Protein AF-A0A6I3T545-F1 (afdb_monomer_lite)

pLDDT: mean 94.73, std 4.82, range [70.31, 98.5]

Secondary structure (DSSP, 8-state):
-HHHHHHTTSS-HHHHHHHHHHHHHHHHTSPS-EEEEEEE--HHHHHHHHTTPPTT-EEEEEEETTEEEEEEEHHHHHHHHHHTTTTT-EEEE-S-SS-TTS--

Organism: NCBI:txid1949069

Structure (mmCIF, N/CA/C/O backbone):
data_AF-A0A6I3T545-F1
#
_entry.id   AF-A0A6I3T545-F1
#
loop_
_atom_site.group_PDB
_atom_site.id
_atom_site.type_symbol
_atom_site.label_atom_id
_atom_site.label_alt_id
_atom_site.label_comp_id
_atom_site.label_asym_id
_atom_site.label_entity_id
_atom_site.label_seq_id
_atom_site.pdbx_PDB_ins_code
_atom_site.Cartn_x
_atom_site.Cartn_y
_atom_site.Cartn_z
_atom_site.occupancy
_atom_site.B_iso_or_equiv
_atom_site.auth_seq_id
_atom_site.auth_comp_id
_atom_site.auth_asym_id
_atom_site.auth_atom_id
_atom_site.pdbx_PDB_model_num
ATOM 1 N N . GLU A 1 1 ? 8.906 3.330 -8.476 1.00 93.00 1 GLU A N 1
ATOM 2 C CA . GLU A 1 1 ? 10.312 2.895 -8.637 1.00 93.00 1 GLU A CA 1
ATOM 3 C C . GLU A 1 1 ? 10.712 2.695 -10.097 1.00 93.00 1 GLU A C 1
ATOM 5 O O . GLU A 1 1 ? 11.682 3.315 -10.503 1.00 93.00 1 GLU A O 1
ATOM 10 N N . TYR A 1 2 ? 9.955 1.950 -10.916 1.00 95.94 2 TYR A N 1
ATOM 11 C CA . TYR A 1 2 ? 10.311 1.706 -12.329 1.00 95.94 2 TYR A CA 1
ATOM 12 C C . TYR A 1 2 ? 10.629 2.961 -13.154 1.00 95.94 2 TYR A C 1
ATOM 14 O O . TYR A 1 2 ? 11.673 3.024 -13.792 1.00 95.94 2 TYR A O 1
ATOM 22 N N . VAL A 1 3 ? 9.771 3.987 -13.095 1.00 95.88 3 VAL A N 1
ATOM 23 C CA . VAL A 1 3 ? 10.006 5.265 -13.797 1.00 95.88 3 VAL A CA 1
ATOM 24 C C . VAL A 1 3 ? 11.303 5.928 -13.330 1.00 95.88 3 VAL A C 1
ATOM 26 O O . VAL A 1 3 ? 12.085 6.389 -14.152 1.00 95.88 3 VAL A O 1
ATOM 29 N N . ALA A 1 4 ? 11.556 5.946 -12.018 1.00 97.50 4 ALA A N 1
ATOM 30 C CA . ALA A 1 4 ? 12.765 6.547 -11.462 1.00 97.50 4 ALA A CA 1
ATOM 31 C C . ALA A 1 4 ? 14.026 5.795 -11.915 1.00 97.50 4 ALA A C 1
ATOM 33 O O . ALA A 1 4 ? 14.995 6.427 -12.317 1.00 97.50 4 ALA A O 1
ATOM 34 N N . ALA A 1 5 ? 13.993 4.460 -11.910 1.00 97.56 5 ALA A N 1
ATOM 35 C CA . ALA A 1 5 ? 15.101 3.632 -12.375 1.00 97.56 5 ALA A CA 1
ATOM 36 C C . ALA A 1 5 ? 15.369 3.805 -13.883 1.00 97.56 5 ALA A C 1
ATOM 38 O O . ALA A 1 5 ? 16.528 3.920 -14.280 1.00 97.56 5 ALA A O 1
ATOM 39 N N . HIS A 1 6 ? 14.321 3.916 -14.708 1.00 97.56 6 HIS A N 1
ATOM 40 C CA . HIS A 1 6 ? 14.469 4.246 -16.127 1.00 97.56 6 HIS A CA 1
ATOM 41 C C . HIS A 1 6 ? 15.124 5.619 -16.329 1.00 97.56 6 HIS A C 1
ATOM 43 O O . HIS A 1 6 ? 16.120 5.732 -17.038 1.00 97.56 6 HIS A O 1
ATOM 49 N N . VAL A 1 7 ? 14.606 6.660 -15.666 1.00 98.12 7 VAL A N 1
ATOM 50 C CA . VAL A 1 7 ? 15.145 8.030 -15.764 1.00 98.12 7 VAL A CA 1
ATOM 51 C C . VAL A 1 7 ? 16.591 8.107 -15.262 1.00 98.12 7 VAL A C 1
ATOM 53 O O . VAL A 1 7 ? 17.388 8.867 -15.804 1.00 98.12 7 VAL A O 1
ATOM 56 N N . ALA A 1 8 ? 16.955 7.293 -14.268 1.00 98.38 8 ALA A N 1
ATOM 57 C CA . ALA A 1 8 ? 18.323 7.169 -13.771 1.00 98.38 8 ALA A CA 1
ATOM 58 C C . ALA A 1 8 ? 19.255 6.352 -14.693 1.00 98.38 8 ALA A C 1
ATOM 60 O O . ALA A 1 8 ? 20.437 6.214 -14.386 1.00 98.38 8 ALA A O 1
ATOM 61 N N . GLY A 1 9 ? 18.749 5.804 -15.803 1.00 97.75 9 GLY A N 1
ATOM 62 C CA . GLY A 1 9 ? 19.533 5.036 -16.771 1.00 97.75 9 GLY A CA 1
ATOM 63 C C . GLY A 1 9 ? 19.863 3.606 -16.337 1.00 97.75 9 GLY A C 1
ATOM 64 O O . GLY A 1 9 ? 20.769 3.003 -16.904 1.00 97.75 9 GLY A O 1
ATOM 65 N N . VAL A 1 10 ? 19.155 3.050 -15.345 1.00 98.31 10 VAL A N 1
ATOM 66 C CA . VAL A 1 10 ? 19.375 1.667 -14.875 1.00 98.31 10 VAL A CA 1
ATOM 67 C C . VAL A 1 10 ? 18.974 0.650 -15.945 1.00 98.31 10 VAL A C 1
ATOM 69 O O . VAL A 1 10 ? 19.623 -0.381 -16.093 1.00 98.31 10 VAL A O 1
ATOM 72 N N . PHE A 1 11 ? 17.909 0.940 -16.692 1.00 96.88 11 PHE A N 1
ATOM 73 C CA . PHE A 1 11 ? 17.424 0.100 -17.782 1.00 96.88 11 PHE A CA 1
ATOM 74 C C . PHE A 1 11 ? 16.773 0.926 -18.899 1.00 96.88 11 PHE A C 1
ATOM 76 O O . PHE A 1 11 ? 16.350 2.072 -18.691 1.00 96.88 11 PHE A O 1
ATOM 83 N N . SER A 1 12 ? 16.699 0.325 -20.090 1.00 98.19 12 SER A N 1
ATOM 84 C CA . SER A 1 12 ? 16.050 0.914 -21.267 1.00 98.19 12 SER A CA 1
ATOM 85 C C . SER A 1 12 ? 14.544 1.108 -21.050 1.00 98.19 12 SER A C 1
ATOM 87 O O . SER A 1 12 ? 13.962 0.589 -20.094 1.00 98.19 12 SER A O 1
ATOM 89 N N . LEU A 1 13 ? 13.889 1.876 -21.924 1.00 97.88 13 LEU A N 1
ATOM 90 C CA . LEU A 1 13 ? 12.436 2.049 -21.844 1.00 97.88 13 LEU A CA 1
ATOM 91 C C . LEU A 1 13 ? 11.718 0.718 -22.121 1.00 97.88 13 LEU A C 1
ATOM 93 O O . LEU A 1 13 ? 10.727 0.391 -21.471 1.00 97.88 13 LEU A O 1
ATOM 97 N N . GLU A 1 14 ? 12.247 -0.063 -23.057 1.00 97.88 14 GLU A N 1
ATOM 98 C CA . GLU A 1 14 ? 11.757 -1.381 -23.444 1.00 97.88 14 GLU A CA 1
ATOM 99 C C . GLU A 1 14 ? 11.805 -2.362 -22.264 1.00 97.88 14 GLU A C 1
ATOM 101 O O . GLU A 1 14 ? 10.804 -3.016 -21.961 1.00 97.88 14 GLU A O 1
ATOM 106 N N . ASP A 1 15 ? 12.925 -2.398 -21.537 1.00 97.50 15 ASP A N 1
ATOM 107 C CA . ASP A 1 15 ? 13.063 -3.213 -20.325 1.00 97.50 15 ASP A CA 1
ATOM 108 C C . ASP A 1 15 ? 12.103 -2.748 -19.222 1.00 97.50 15 ASP A C 1
ATOM 110 O O . ASP A 1 15 ? 11.488 -3.570 -18.537 1.00 97.50 15 ASP A O 1
ATOM 114 N N . ALA A 1 16 ? 11.923 -1.429 -19.067 1.00 97.31 16 ALA A N 1
ATOM 115 C CA . ALA A 1 16 ? 10.981 -0.862 -18.106 1.00 97.31 16 ALA A CA 1
ATOM 116 C C . ALA A 1 16 ? 9.553 -1.367 -18.357 1.00 97.31 16 ALA A C 1
ATOM 118 O O . ALA A 1 16 ? 8.865 -1.785 -17.421 1.00 97.31 16 ALA A O 1
ATOM 119 N N . PHE A 1 17 ? 9.116 -1.353 -19.620 1.00 97.06 17 PHE A N 1
ATOM 120 C CA . PHE A 1 17 ? 7.812 -1.878 -20.014 1.00 97.06 17 PHE A CA 1
ATOM 121 C C . PHE A 1 17 ? 7.708 -3.382 -19.779 1.00 97.06 17 PHE A C 1
ATOM 123 O O . PHE A 1 17 ? 6.705 -3.827 -19.222 1.00 97.06 17 PHE A O 1
ATOM 130 N N . GLY A 1 18 ? 8.738 -4.154 -20.136 1.00 97.50 18 GLY A N 1
ATOM 131 C CA . GLY A 1 18 ? 8.770 -5.596 -19.886 1.00 97.50 18 GLY A CA 1
ATOM 132 C C . GLY A 1 18 ? 8.571 -5.935 -18.405 1.00 97.50 18 GLY A C 1
ATOM 133 O O . GLY A 1 18 ? 7.718 -6.754 -18.060 1.00 97.50 18 GLY A O 1
ATOM 134 N N . LEU A 1 19 ? 9.289 -5.242 -17.516 1.00 96.75 19 LEU A N 1
ATOM 135 C CA . LEU A 1 19 ? 9.160 -5.412 -16.066 1.00 96.75 19 LEU A CA 1
ATOM 136 C C . LEU A 1 19 ? 7.775 -5.011 -15.546 1.00 96.75 19 LEU A C 1
ATOM 138 O O . LEU A 1 19 ? 7.200 -5.720 -14.718 1.00 96.75 19 LEU A O 1
ATOM 142 N N . LEU A 1 20 ? 7.232 -3.885 -16.018 1.00 96.69 20 LEU A N 1
ATOM 143 C CA . LEU A 1 20 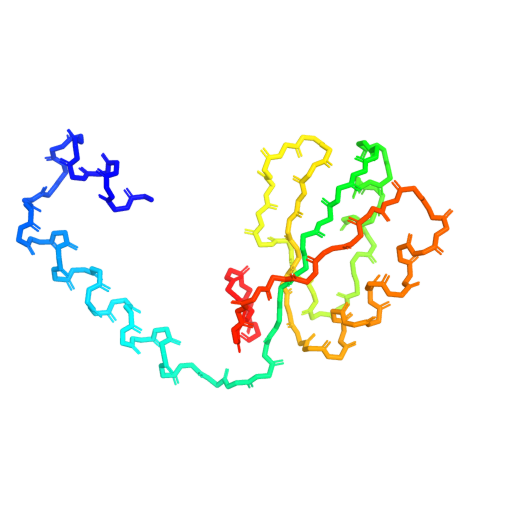? 5.903 -3.418 -15.621 1.00 96.69 20 LEU A CA 1
ATOM 144 C C . LEU A 1 20 ? 4.805 -4.403 -16.035 1.00 96.69 20 LEU A C 1
ATOM 146 O O . LEU A 1 20 ? 3.928 -4.695 -15.220 1.00 96.69 20 LEU A O 1
ATOM 150 N N . LEU A 1 21 ? 4.869 -4.930 -17.262 1.00 97.19 21 LEU A N 1
ATOM 151 C CA . LEU A 1 21 ? 3.904 -5.899 -17.784 1.00 97.19 21 LEU A CA 1
ATOM 152 C C . LEU A 1 21 ? 3.925 -7.183 -16.958 1.00 97.19 21 LEU A C 1
ATOM 154 O O . LEU A 1 21 ? 2.894 -7.551 -16.392 1.00 97.19 21 LEU A O 1
ATOM 158 N N . LEU A 1 22 ? 5.103 -7.793 -16.802 1.00 97.69 22 LEU A N 1
ATOM 159 C CA . LEU A 1 22 ? 5.259 -9.026 -16.033 1.00 97.69 22 LEU A CA 1
ATOM 160 C C . LEU A 1 22 ? 4.790 -8.846 -14.587 1.00 97.69 22 LEU A C 1
ATOM 162 O O . LEU A 1 22 ? 4.054 -9.673 -14.053 1.00 97.69 22 LEU A O 1
ATOM 166 N N . ARG A 1 23 ? 5.165 -7.733 -13.947 1.00 96.31 23 ARG A N 1
ATOM 167 C CA . ARG A 1 23 ? 4.704 -7.439 -12.590 1.00 96.31 23 ARG A CA 1
ATOM 168 C C . ARG A 1 23 ? 3.186 -7.299 -12.540 1.00 96.31 23 ARG A C 1
ATOM 170 O O . ARG A 1 23 ? 2.579 -7.807 -11.605 1.00 96.31 23 ARG A O 1
ATOM 177 N N . SER A 1 24 ? 2.576 -6.589 -13.488 1.00 94.56 24 SER A N 1
ATOM 178 C CA . SER A 1 24 ? 1.124 -6.373 -13.496 1.00 94.56 24 SER A CA 1
ATOM 179 C C . SER A 1 24 ? 0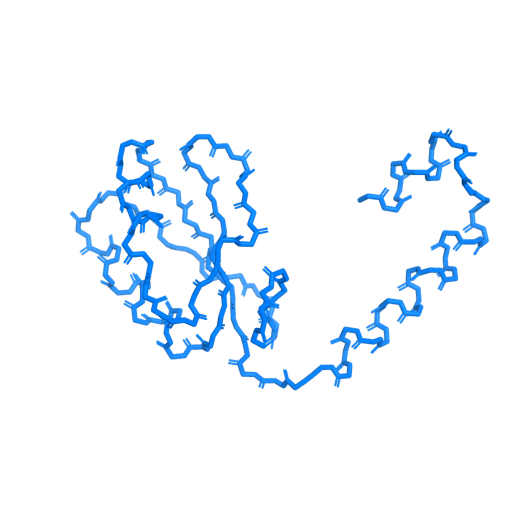.344 -7.682 -13.624 1.00 94.56 24 SER A C 1
ATOM 181 O O . SER A 1 24 ? -0.645 -7.863 -12.918 1.00 94.56 24 SER A O 1
ATOM 183 N N . GLU A 1 25 ? 0.843 -8.613 -14.437 1.00 96.50 25 GLU A N 1
ATOM 184 C CA . GLU A 1 25 ? 0.284 -9.954 -14.586 1.00 96.50 25 GLU A CA 1
ATOM 185 C C . GLU A 1 25 ? 0.392 -10.746 -13.280 1.00 96.50 25 GLU A C 1
ATOM 187 O O . GLU A 1 25 ? -0.618 -11.226 -12.766 1.00 96.50 25 GLU A O 1
ATOM 192 N N . LEU A 1 26 ? 1.592 -10.809 -12.691 1.00 95.19 26 LEU A N 1
ATOM 193 C CA . LEU A 1 26 ? 1.815 -11.522 -11.431 1.00 95.19 26 LEU A CA 1
ATOM 194 C C . LEU A 1 26 ? 0.965 -10.953 -10.292 1.00 95.19 26 LEU A C 1
ATOM 196 O O . LEU A 1 26 ? 0.386 -11.716 -9.527 1.00 95.19 26 LEU A O 1
ATOM 200 N N . MET A 1 27 ? 0.851 -9.625 -10.197 1.00 93.69 27 MET A N 1
ATOM 201 C CA . MET A 1 27 ? -0.010 -8.987 -9.199 1.00 93.69 27 MET A CA 1
ATOM 202 C C . MET A 1 27 ? -1.486 -9.314 -9.421 1.00 93.69 27 MET A C 1
ATOM 204 O O . MET A 1 27 ? -2.202 -9.569 -8.460 1.00 93.69 27 MET A O 1
ATOM 208 N N . GLY A 1 28 ? -1.946 -9.293 -10.675 1.00 91.81 28 GLY A N 1
ATOM 209 C CA . GLY A 1 28 ? -3.331 -9.608 -11.018 1.00 91.81 28 GLY A CA 1
ATOM 210 C C . GLY A 1 28 ? -3.701 -11.068 -10.746 1.00 91.81 28 GLY A C 1
ATOM 211 O O . GLY A 1 28 ? -4.861 -11.352 -10.461 1.00 91.81 28 GLY A O 1
ATOM 212 N N . ALA A 1 29 ? -2.723 -11.977 -10.793 1.00 93.25 29 ALA A N 1
ATOM 213 C CA . ALA A 1 29 ? -2.901 -13.400 -10.515 1.00 93.25 29 ALA A CA 1
ATOM 214 C C . ALA A 1 29 ? -2.906 -13.754 -9.014 1.00 93.25 29 ALA A C 1
ATOM 216 O O . ALA A 1 29 ? -3.190 -14.903 -8.669 1.00 93.25 29 ALA A O 1
ATOM 217 N N . LEU A 1 30 ? -2.588 -12.808 -8.121 1.00 90.56 30 LEU A N 1
ATOM 218 C CA . LEU A 1 30 ? -2.615 -13.055 -6.678 1.00 90.56 30 LEU A CA 1
ATOM 219 C C . LEU A 1 30 ? -4.046 -13.340 -6.184 1.00 90.56 30 LEU A C 1
ATOM 221 O O . LEU A 1 30 ? -5.005 -12.769 -6.719 1.00 90.56 30 LEU A O 1
ATOM 225 N N . PRO A 1 31 ? -4.209 -14.174 -5.139 1.00 89.06 31 PRO A N 1
ATOM 226 C CA . PRO A 1 31 ? -5.508 -14.409 -4.520 1.00 89.06 31 PRO A CA 1
ATOM 227 C C . PRO A 1 31 ? -6.179 -13.107 -4.068 1.00 89.06 31 PRO A C 1
ATOM 229 O O . PRO A 1 31 ? -5.531 -12.208 -3.536 1.00 89.06 31 PRO A O 1
ATOM 232 N N . ALA A 1 32 ? -7.493 -13.015 -4.267 1.00 88.81 32 ALA A N 1
ATOM 233 C CA . ALA A 1 32 ? -8.292 -11.921 -3.723 1.00 88.81 32 ALA A CA 1
ATOM 234 C C . ALA A 1 32 ? -8.486 -12.072 -2.201 1.00 88.81 32 ALA A C 1
ATOM 236 O O . ALA A 1 32 ? -8.265 -13.144 -1.640 1.00 88.81 32 ALA A O 1
ATOM 237 N N . GLY A 1 33 ? -8.967 -11.010 -1.546 1.00 91.88 33 GLY A N 1
ATOM 238 C CA . GLY A 1 33 ? -9.284 -11.005 -0.108 1.00 91.88 33 GLY A CA 1
ATOM 239 C C . GLY A 1 33 ? -8.300 -10.213 0.756 1.00 91.88 33 GLY A C 1
ATOM 240 O O . GLY A 1 33 ? -8.514 -10.075 1.960 1.00 91.88 33 GLY A O 1
ATOM 241 N N . GLY A 1 34 ? -7.255 -9.654 0.143 1.00 95.62 34 GLY A N 1
ATOM 242 C CA . GLY A 1 34 ? -6.395 -8.652 0.761 1.00 95.62 34 GLY A CA 1
ATOM 243 C C . GLY A 1 34 ? -6.934 -7.233 0.570 1.00 95.62 34 GLY A C 1
ATOM 244 O O . GLY A 1 34 ? -7.620 -6.932 -0.405 1.00 95.62 34 GLY A O 1
ATOM 245 N N . ALA A 1 35 ? -6.590 -6.346 1.493 1.00 97.38 35 ALA A N 1
ATOM 246 C CA . ALA A 1 35 ? -6.993 -4.950 1.484 1.00 97.38 35 ALA A CA 1
ATOM 247 C C . ALA A 1 35 ? -5.860 -4.045 1.981 1.00 97.38 35 ALA A C 1
ATOM 249 O O . ALA A 1 35 ? -4.899 -4.500 2.605 1.00 97.38 35 ALA A O 1
ATOM 250 N N . MET A 1 36 ? -5.990 -2.743 1.720 1.00 98.31 36 MET A N 1
ATOM 251 C CA . MET A 1 36 ? -5.059 -1.731 2.214 1.00 98.31 36 MET A CA 1
ATOM 252 C C . MET A 1 36 ? -5.805 -0.516 2.763 1.00 98.31 36 MET A C 1
ATOM 254 O O . MET A 1 36 ? -6.777 -0.038 2.167 1.00 98.31 36 MET A O 1
ATOM 258 N N . LEU A 1 37 ? -5.299 0.020 3.870 1.00 98.19 37 LEU A N 1
ATOM 259 C CA . LEU A 1 37 ? -5.866 1.152 4.589 1.00 98.19 37 LEU A CA 1
ATOM 260 C C . LEU A 1 37 ? -4.815 2.245 4.747 1.00 98.19 37 LEU A C 1
ATOM 262 O O . LEU A 1 37 ? -3.790 2.044 5.397 1.00 98.19 37 LEU A O 1
ATOM 266 N N . ALA A 1 38 ? -5.069 3.411 4.162 1.00 98.31 38 ALA A N 1
ATOM 267 C CA . ALA A 1 38 ? -4.283 4.598 4.457 1.00 98.31 38 ALA A CA 1
ATOM 268 C C . ALA A 1 38 ? -4.736 5.182 5.796 1.00 98.31 38 ALA A C 1
ATOM 270 O O . ALA A 1 38 ? -5.930 5.382 6.012 1.00 98.31 38 ALA A O 1
ATOM 271 N N . LEU A 1 39 ? -3.779 5.477 6.666 1.00 97.69 39 LEU A N 1
ATOM 272 C CA . LEU A 1 39 ? -4.001 6.082 7.971 1.00 97.69 39 LEU A CA 1
ATOM 273 C C . LEU A 1 39 ? -3.285 7.425 8.020 1.00 97.69 39 LEU A C 1
ATOM 275 O O . LEU A 1 39 ? -2.096 7.504 7.706 1.00 97.69 39 LEU A O 1
ATOM 279 N N . GLN A 1 40 ? -4.004 8.467 8.425 1.00 97.56 40 GLN A N 1
ATOM 280 C CA . GLN A 1 40 ? -3.443 9.796 8.636 1.00 97.56 40 GLN A CA 1
ATOM 281 C C . GLN A 1 40 ? -3.757 10.285 10.047 1.00 97.56 40 GLN A C 1
ATOM 283 O O . GLN A 1 40 ? -4.904 10.225 10.472 1.00 97.56 40 GLN A O 1
ATOM 288 N N . GLY A 1 41 ? -2.767 10.780 10.782 1.00 95.94 41 GLY A N 1
ATOM 289 C CA . GLY A 1 41 ? -2.985 11.253 12.146 1.00 95.94 41 GLY A CA 1
ATOM 290 C C . GLY A 1 41 ? -1.695 11.632 12.868 1.00 95.94 41 GLY A C 1
ATOM 291 O O . GLY A 1 41 ? -0.615 11.566 12.285 1.00 95.94 41 GLY A O 1
ATOM 292 N N . PRO A 1 42 ? -1.777 12.024 14.151 1.00 95.19 42 PRO A N 1
ATOM 293 C CA . PRO A 1 42 ? -0.614 12.472 14.908 1.00 95.19 42 PRO A CA 1
ATOM 294 C C . PRO A 1 42 ? 0.471 11.393 15.014 1.00 95.19 42 PRO A C 1
ATOM 296 O O . 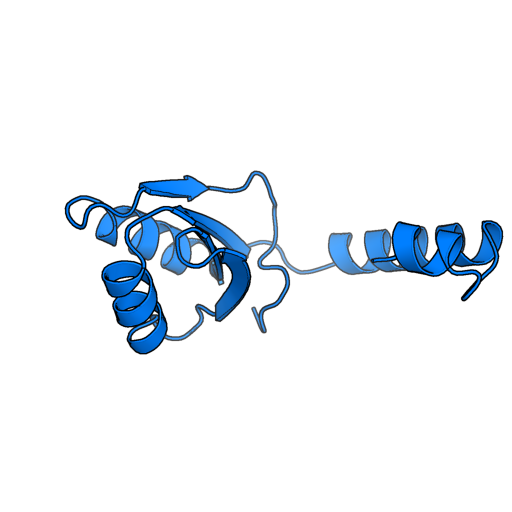PRO A 1 42 ? 0.184 10.260 15.406 1.00 95.19 42 PRO A O 1
ATOM 299 N N . THR A 1 43 ? 1.732 11.772 14.778 1.00 95.75 43 THR A N 1
ATOM 300 C CA . THR A 1 43 ? 2.901 10.868 14.852 1.00 95.75 43 THR A CA 1
ATOM 301 C C . THR A 1 43 ? 2.911 9.956 16.095 1.00 95.75 43 THR A C 1
ATOM 303 O O . THR A 1 43 ? 3.091 8.749 15.931 1.00 95.75 43 THR A O 1
ATOM 306 N N . PRO A 1 44 ? 2.665 10.444 17.335 1.00 94.62 44 PRO A N 1
ATOM 307 C CA . PRO A 1 44 ? 2.683 9.575 18.517 1.00 94.62 44 PRO A CA 1
ATOM 308 C C . PRO A 1 44 ? 1.601 8.487 18.495 1.00 94.62 44 PRO A C 1
ATOM 310 O O . PRO A 1 44 ? 1.809 7.400 19.027 1.00 94.62 44 PRO A O 1
ATOM 313 N N . ARG A 1 45 ? 0.450 8.769 17.872 1.00 93.94 45 ARG A N 1
ATOM 314 C CA . ARG A 1 45 ? -0.668 7.825 17.756 1.00 93.94 45 ARG A CA 1
ATOM 315 C C . ARG A 1 45 ? -0.379 6.759 16.710 1.00 93.94 45 ARG A C 1
ATOM 317 O O . ARG A 1 45 ? -0.556 5.581 16.999 1.00 93.94 45 ARG A O 1
ATOM 324 N N . LEU A 1 46 ? 0.143 7.150 15.547 1.00 94.81 46 LEU A N 1
ATOM 325 C CA . LEU A 1 46 ? 0.557 6.189 14.522 1.00 94.81 46 LEU A CA 1
ATOM 326 C C . LEU A 1 46 ? 1.718 5.307 14.999 1.00 94.81 46 LEU A C 1
ATOM 328 O O . LEU A 1 46 ? 1.690 4.102 14.776 1.00 94.81 46 LEU A O 1
ATOM 332 N N . ALA A 1 47 ? 2.699 5.867 15.712 1.00 93.81 47 ALA A N 1
ATOM 333 C CA . ALA A 1 47 ? 3.795 5.085 16.285 1.00 93.81 47 ALA A CA 1
ATOM 334 C C . ALA A 1 47 ? 3.297 4.046 17.307 1.00 93.81 47 ALA A C 1
ATOM 336 O O . ALA A 1 47 ? 3.740 2.897 17.279 1.00 93.81 47 ALA A O 1
ATOM 337 N N . ALA A 1 48 ? 2.355 4.429 18.180 1.00 93.69 48 ALA A N 1
ATOM 338 C CA . ALA A 1 48 ? 1.731 3.506 19.124 1.00 93.69 48 ALA A CA 1
ATOM 339 C C . ALA A 1 48 ? 0.948 2.397 18.405 1.00 93.69 48 ALA A C 1
ATOM 341 O O . ALA A 1 48 ? 1.095 1.228 18.757 1.00 93.69 48 ALA A O 1
ATOM 342 N N . LEU A 1 49 ? 0.185 2.753 17.365 1.00 93.50 49 LEU A N 1
ATOM 343 C CA . LEU A 1 49 ? -0.552 1.793 16.549 1.00 93.50 49 LEU A CA 1
ATOM 344 C C . LEU A 1 49 ? 0.383 0.785 15.868 1.00 93.50 49 LEU A C 1
ATOM 346 O O . LEU A 1 49 ? 0.132 -0.413 15.942 1.00 93.50 49 LEU A O 1
ATOM 350 N N . CYS A 1 50 ? 1.485 1.240 15.263 1.00 92.81 50 CYS A N 1
ATOM 351 C CA . CYS A 1 50 ? 2.475 0.360 14.631 1.00 92.81 50 CYS A CA 1
ATOM 352 C C . CYS A 1 50 ? 3.044 -0.681 15.600 1.00 92.81 50 CYS A C 1
ATOM 354 O O . CYS A 1 50 ? 3.255 -1.827 15.215 1.00 92.81 50 CYS A O 1
ATOM 356 N N . GLY A 1 51 ? 3.277 -0.299 16.860 1.00 92.88 51 GLY A N 1
ATOM 357 C CA . GLY A 1 51 ? 3.760 -1.217 17.894 1.00 92.88 51 GLY A CA 1
ATOM 358 C C . GLY A 1 51 ? 2.719 -2.236 18.372 1.00 92.88 51 GLY A C 1
ATOM 359 O O . GLY A 1 51 ? 3.074 -3.157 19.103 1.00 92.88 51 GLY A O 1
ATOM 360 N N . GLN A 1 52 ? 1.451 -2.070 17.989 1.00 93.12 52 GLN A N 1
ATOM 361 C CA . GLN A 1 52 ? 0.313 -2.876 18.439 1.00 93.12 52 GLN A CA 1
ATOM 362 C C . GLN A 1 52 ? -0.521 -3.415 17.268 1.00 93.12 52 GLN A C 1
ATOM 364 O O . GLN A 1 52 ? -1.681 -3.783 17.461 1.00 93.12 52 GLN A O 1
ATOM 369 N N . LEU A 1 53 ? 0.042 -3.452 16.055 1.00 94.00 53 LEU A N 1
ATOM 370 C CA . LEU A 1 53 ? -0.684 -3.949 14.892 1.00 94.00 53 LEU A CA 1
ATOM 371 C C . LEU A 1 53 ? -1.151 -5.396 15.127 1.00 94.00 53 LEU A C 1
ATOM 373 O O . LEU A 1 53 ? -0.353 -6.234 15.561 1.00 94.00 53 LEU A O 1
ATOM 377 N N . PRO A 1 54 ? -2.432 -5.705 14.850 1.00 92.06 54 PRO A N 1
ATOM 378 C CA . PRO A 1 54 ? -2.940 -7.066 14.942 1.00 92.06 54 PRO A CA 1
ATOM 379 C C . PRO A 1 54 ? -2.149 -8.036 14.059 1.00 92.06 54 PRO A C 1
ATOM 381 O O . PRO A 1 54 ? -1.637 -7.667 13.003 1.00 92.06 54 PRO A O 1
ATOM 384 N N . ALA A 1 55 ? -2.098 -9.305 14.465 1.00 91.75 55 ALA A N 1
ATOM 385 C CA . ALA A 1 55 ? -1.481 -10.350 13.656 1.00 91.75 55 ALA A CA 1
ATOM 386 C C . ALA A 1 55 ? -2.131 -10.426 12.262 1.00 91.75 55 ALA A C 1
ATOM 388 O O . ALA A 1 55 ? -3.354 -10.371 12.138 1.00 91.75 55 ALA A O 1
ATOM 389 N N . GLY A 1 56 ? -1.303 -10.563 11.224 1.00 93.19 56 GLY A N 1
ATOM 390 C CA . GLY A 1 56 ? -1.747 -10.573 9.826 1.00 93.19 56 GLY A CA 1
ATOM 391 C C . GLY A 1 56 ? -1.878 -9.186 9.188 1.00 93.19 56 GLY A C 1
ATOM 392 O O . GLY A 1 56 ? -2.126 -9.114 7.989 1.00 93.19 56 GLY A O 1
ATOM 393 N N . LEU A 1 57 ? -1.691 -8.100 9.946 1.00 97.62 57 LEU A N 1
ATOM 394 C CA . LEU A 1 57 ? -1.549 -6.752 9.400 1.00 97.62 57 LEU A CA 1
ATOM 395 C C . LEU A 1 57 ? -0.080 -6.327 9.384 1.00 97.62 57 LEU A C 1
ATOM 397 O O . LEU A 1 57 ? 0.645 -6.499 10.363 1.00 97.62 57 LEU A O 1
ATOM 401 N N . GLU A 1 58 ? 0.340 -5.713 8.285 1.00 98.06 58 GLU A N 1
ATOM 402 C CA . GLU A 1 58 ? 1.701 -5.220 8.085 1.00 98.06 58 GLU A CA 1
ATOM 403 C C . GLU A 1 58 ? 1.680 -3.766 7.611 1.00 98.06 58 GLU A C 1
ATOM 405 O O . GLU A 1 58 ? 0.772 -3.335 6.895 1.00 98.06 58 GLU A O 1
ATOM 410 N N . VAL A 1 59 ? 2.691 -2.984 7.996 1.00 97.94 59 VAL A N 1
ATOM 411 C CA . VAL A 1 59 ? 2.861 -1.639 7.436 1.00 97.94 59 VAL A CA 1
ATOM 412 C C . VAL A 1 59 ? 3.423 -1.770 6.025 1.00 97.94 59 VAL A C 1
ATOM 414 O O . VAL A 1 59 ? 4.600 -2.069 5.844 1.00 97.94 59 VAL A O 1
ATOM 417 N N . ALA A 1 60 ? 2.588 -1.489 5.031 1.00 98.00 60 ALA A N 1
ATOM 418 C CA . ALA A 1 60 ? 2.962 -1.517 3.623 1.00 98.00 60 ALA A CA 1
ATOM 419 C C . ALA A 1 60 ? 3.840 -0.322 3.223 1.00 98.00 60 ALA A C 1
ATOM 421 O O . ALA A 1 60 ? 4.700 -0.444 2.352 1.00 98.00 60 ALA A O 1
ATOM 422 N N . ALA A 1 61 ? 3.610 0.851 3.825 1.00 98.12 61 ALA A N 1
ATOM 423 C CA . ALA A 1 61 ? 4.380 2.055 3.525 1.00 98.12 61 ALA A CA 1
ATOM 424 C C . ALA A 1 61 ? 4.340 3.086 4.659 1.00 98.12 61 ALA A C 1
ATOM 426 O O . ALA A 1 61 ? 3.281 3.365 5.220 1.00 98.12 61 ALA A O 1
ATOM 427 N N . PHE A 1 62 ? 5.479 3.735 4.907 1.00 97.31 62 PHE A N 1
ATOM 428 C CA . PHE A 1 62 ? 5.573 4.977 5.675 1.00 97.31 62 PHE A CA 1
ATOM 429 C C . PHE A 1 62 ? 5.714 6.150 4.700 1.00 97.31 62 PHE A C 1
ATOM 431 O O . PHE A 1 62 ? 6.778 6.347 4.118 1.00 97.31 62 PHE A O 1
ATOM 438 N N . ASN A 1 63 ? 4.642 6.920 4.504 1.00 96.88 63 ASN A N 1
ATOM 439 C CA . ASN A 1 63 ? 4.642 8.046 3.562 1.00 96.88 63 ASN A CA 1
ATOM 440 C C . ASN A 1 63 ? 5.132 9.342 4.221 1.00 96.88 63 ASN A C 1
ATOM 442 O O . ASN A 1 63 ? 5.746 10.182 3.568 1.00 96.88 63 ASN A O 1
ATOM 446 N N . SER A 1 64 ? 4.850 9.515 5.513 1.00 97.00 64 SER A N 1
ATOM 447 C CA . SER A 1 64 ? 5.348 10.607 6.351 1.00 97.00 64 SER A CA 1
ATOM 448 C C . SER A 1 64 ? 5.222 10.225 7.837 1.00 97.00 64 SER A C 1
ATOM 450 O O . SER A 1 64 ? 4.613 9.199 8.149 1.00 97.00 64 SER A O 1
ATOM 452 N N . PRO A 1 65 ? 5.735 11.036 8.783 1.00 94.44 65 PRO A N 1
ATOM 453 C CA . PRO A 1 65 ? 5.506 10.808 10.215 1.00 94.44 65 PRO A CA 1
ATOM 454 C C . PRO A 1 65 ? 4.019 10.738 10.606 1.00 94.44 65 PRO A C 1
ATOM 456 O O . PRO A 1 65 ? 3.662 10.067 11.570 1.00 94.44 65 PRO A O 1
ATOM 459 N N . GLU A 1 66 ? 3.156 11.403 9.834 1.00 96.44 66 GLU A N 1
ATOM 460 C CA . GLU A 1 66 ? 1.715 11.516 10.081 1.00 96.44 66 GLU A CA 1
ATOM 461 C C . GLU A 1 66 ? 0.868 10.708 9.088 1.00 96.44 66 GLU A C 1
ATOM 463 O O . GLU A 1 66 ? -0.358 10.819 9.098 1.00 96.44 66 GLU A O 1
ATOM 468 N N . ALA A 1 67 ? 1.491 9.920 8.205 1.00 97.75 67 ALA A N 1
ATOM 469 C CA . ALA A 1 67 ? 0.781 9.149 7.191 1.00 97.75 67 ALA A CA 1
ATOM 470 C C . ALA A 1 67 ? 1.473 7.818 6.879 1.00 97.75 67 ALA A C 1
ATOM 472 O O . ALA A 1 67 ? 2.622 7.777 6.432 1.00 97.75 67 ALA A O 1
ATOM 473 N N . LEU A 1 68 ? 0.729 6.724 7.016 1.00 97.94 68 LEU A N 1
ATOM 474 C CA . LEU A 1 68 ? 1.186 5.380 6.673 1.00 97.94 68 LEU A CA 1
ATOM 475 C C . LEU A 1 68 ? 0.082 4.574 5.989 1.00 97.94 68 LEU A C 1
ATOM 477 O O . LEU A 1 68 ? -1.076 4.990 5.943 1.00 97.94 68 LEU A O 1
ATOM 481 N N . VAL A 1 69 ? 0.445 3.424 5.435 1.00 98.50 69 VAL A N 1
ATOM 482 C CA . VAL A 1 69 ? -0.494 2.465 4.853 1.00 98.50 69 VAL A CA 1
ATOM 483 C C . VAL A 1 69 ? -0.290 1.115 5.515 1.00 98.50 69 VAL A C 1
ATOM 485 O O . VAL A 1 69 ? 0.840 0.643 5.615 1.00 98.50 69 VAL A O 1
ATOM 488 N N . VAL A 1 70 ? -1.387 0.496 5.938 1.00 98.31 70 VAL A N 1
ATOM 489 C CA . VAL A 1 70 ? -1.424 -0.875 6.457 1.00 98.31 70 VAL A CA 1
ATOM 490 C C . VAL A 1 70 ? -2.046 -1.780 5.401 1.00 98.31 70 VAL A C 1
ATOM 492 O O . VAL A 1 70 ? -2.980 -1.365 4.713 1.00 98.31 70 VAL A O 1
ATOM 495 N N . ALA A 1 71 ? -1.539 -2.999 5.268 1.00 98.31 71 ALA A N 1
ATOM 496 C CA . ALA A 1 71 ? -2.062 -4.027 4.381 1.00 98.31 71 ALA A CA 1
ATOM 497 C C . ALA A 1 71 ? -2.271 -5.343 5.138 1.00 98.31 71 ALA A C 1
ATOM 499 O O . ALA A 1 71 ? -1.581 -5.618 6.119 1.00 98.31 71 ALA A O 1
ATOM 500 N N . GLY A 1 72 ? -3.230 -6.142 4.679 1.00 97.69 72 GLY A N 1
ATOM 501 C CA . GLY A 1 72 ? -3.481 -7.490 5.183 1.00 97.69 72 GLY A CA 1
ATOM 502 C C . GLY A 1 72 ? -4.872 -7.998 4.795 1.00 97.69 72 GLY A C 1
ATOM 503 O O . GLY A 1 72 ? -5.486 -7.442 3.877 1.00 97.69 72 GLY A O 1
ATOM 504 N N . PRO A 1 73 ? -5.387 -9.037 5.474 1.00 96.69 73 PRO A N 1
ATOM 505 C CA . PRO A 1 73 ? -6.723 -9.573 5.234 1.00 96.69 73 PRO A CA 1
ATOM 506 C C . PRO A 1 73 ? -7.816 -8.505 5.356 1.00 96.69 73 PRO A C 1
ATOM 508 O O . PRO A 1 73 ? -7.751 -7.618 6.213 1.00 96.69 73 PRO A O 1
ATOM 511 N N . GLN A 1 74 ? -8.828 -8.584 4.490 1.00 96.25 74 GLN A N 1
ATOM 512 C CA . GLN A 1 74 ? -9.887 -7.578 4.411 1.00 96.25 74 GLN A CA 1
ATOM 513 C C . GLN A 1 74 ? -10.631 -7.376 5.740 1.00 96.25 74 GLN A C 1
ATOM 515 O O . GLN A 1 74 ? -10.855 -6.239 6.150 1.00 96.25 74 GLN A O 1
ATOM 520 N N . ASP A 1 75 ? -10.976 -8.454 6.435 1.00 95.81 75 ASP A N 1
ATOM 521 C CA . ASP A 1 75 ? -11.674 -8.414 7.721 1.00 95.81 75 ASP A CA 1
ATOM 522 C C . ASP A 1 75 ? -10.847 -7.723 8.819 1.00 95.81 75 ASP A C 1
ATOM 524 O O . ASP A 1 75 ? -11.378 -6.914 9.588 1.00 95.81 75 ASP A O 1
ATOM 528 N N . ALA A 1 76 ? -9.537 -7.979 8.854 1.00 96.44 76 ALA A N 1
ATOM 529 C CA . ALA A 1 76 ? -8.601 -7.334 9.768 1.00 96.44 76 ALA A CA 1
ATOM 530 C C . ALA A 1 76 ? -8.442 -5.834 9.462 1.00 96.44 76 ALA A C 1
ATOM 532 O O . ALA A 1 76 ? -8.435 -5.014 10.382 1.00 96.44 76 ALA A O 1
ATOM 533 N N . ILE A 1 77 ? -8.382 -5.457 8.180 1.00 96.94 77 ILE A N 1
ATOM 534 C CA . ILE A 1 77 ? -8.347 -4.053 7.746 1.00 96.94 77 ILE A CA 1
ATOM 535 C C . ILE A 1 77 ? -9.634 -3.316 8.135 1.00 96.94 77 ILE A C 1
ATOM 537 O O . ILE A 1 77 ? -9.574 -2.213 8.677 1.00 96.94 77 ILE A O 1
ATOM 541 N N . GLU A 1 78 ? -10.800 -3.923 7.920 1.00 95.44 78 GLU A N 1
ATOM 542 C CA . GLU A 1 78 ? -12.085 -3.341 8.316 1.00 95.44 78 GLU A CA 1
ATOM 543 C C . GLU A 1 78 ? -12.204 -3.192 9.841 1.00 95.44 78 GLU A C 1
ATOM 545 O O . GLU A 1 78 ? -12.759 -2.206 10.334 1.00 95.44 78 GLU A O 1
ATOM 550 N N . ALA A 1 79 ? -11.675 -4.151 10.607 1.00 94.88 79 ALA A N 1
ATOM 551 C CA . ALA A 1 79 ? -11.613 -4.058 12.062 1.00 94.88 79 ALA A CA 1
ATOM 552 C C . ALA A 1 79 ? -10.698 -2.918 12.523 1.00 94.88 79 ALA A C 1
ATOM 554 O O . ALA A 1 79 ? -11.099 -2.141 13.391 1.00 94.88 79 ALA A O 1
ATOM 555 N N . LEU A 1 80 ? -9.520 -2.773 11.911 1.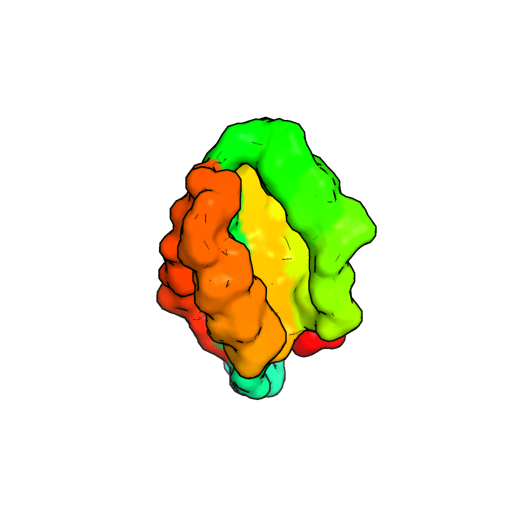00 95.12 80 LEU A N 1
ATOM 556 C CA . LEU A 1 80 ? -8.600 -1.674 12.192 1.00 95.12 80 LEU A CA 1
ATOM 557 C C . LEU A 1 80 ? -9.221 -0.311 11.852 1.00 95.12 80 LEU A C 1
ATOM 559 O O . LEU A 1 80 ? -9.106 0.628 12.638 1.00 95.12 80 LEU A O 1
ATOM 563 N N . ALA A 1 81 ? -9.922 -0.198 10.720 1.00 94.69 81 ALA A N 1
ATOM 564 C CA . ALA A 1 81 ? -10.604 1.036 10.337 1.00 94.69 81 ALA A CA 1
ATOM 565 C C . ALA A 1 81 ? -11.616 1.479 11.407 1.00 94.69 81 ALA A C 1
ATOM 567 O O . ALA A 1 81 ? -11.614 2.643 11.795 1.00 94.69 81 ALA A O 1
ATOM 568 N N . ARG A 1 82 ? -12.407 0.543 11.953 1.00 92.62 82 ARG A N 1
ATOM 569 C CA . ARG A 1 82 ? -13.350 0.821 13.054 1.00 92.62 82 ARG A CA 1
ATOM 570 C C . ARG A 1 82 ? -12.661 1.211 14.363 1.00 92.62 82 ARG A C 1
ATOM 572 O O . ARG A 1 82 ? -13.237 1.955 15.142 1.00 92.62 82 ARG A O 1
ATOM 579 N N . GLN A 1 83 ? -11.456 0.708 14.628 1.00 90.06 83 GLN A N 1
ATOM 580 C CA . GLN A 1 83 ? -10.689 1.078 15.826 1.00 90.06 83 GLN A CA 1
ATOM 581 C C . GLN A 1 83 ? -10.121 2.497 15.744 1.00 90.06 83 GLN A C 1
ATOM 583 O O . GLN A 1 83 ? -9.910 3.125 16.775 1.00 90.06 83 GLN A O 1
ATOM 588 N N . CYS A 1 84 ? -9.887 3.012 14.534 1.00 88.94 84 CYS A N 1
ATOM 589 C CA . CYS A 1 84 ? -9.371 4.366 14.347 1.00 88.94 84 CYS A CA 1
ATOM 590 C C . CYS A 1 84 ? -10.412 5.452 14.698 1.00 88.94 84 CYS A C 1
ATOM 592 O O . CYS A 1 84 ? -10.035 6.598 14.963 1.00 88.94 84 CYS A O 1
ATOM 594 N N . ASP A 1 85 ? -11.703 5.098 14.756 1.00 71.50 85 ASP A N 1
ATOM 595 C CA . ASP A 1 85 ? -12.786 5.996 15.164 1.00 71.50 85 ASP A CA 1
ATOM 596 C C . ASP A 1 85 ? -12.655 6.370 16.652 1.00 71.50 85 ASP A C 1
ATOM 598 O O . ASP A 1 85 ? -13.026 5.619 17.552 1.00 71.50 85 ASP A O 1
ATOM 602 N N . GLY A 1 86 ? -12.135 7.572 16.913 1.00 70.31 86 GLY A N 1
ATOM 603 C CA . GLY A 1 86 ? -12.012 8.147 18.261 1.00 70.31 86 GLY A CA 1
ATOM 604 C C . GLY A 1 86 ? -10.588 8.521 18.680 1.00 70.31 86 GLY A C 1
ATOM 605 O O . GLY A 1 86 ? -10.428 9.306 19.612 1.00 70.31 86 GLY A O 1
ATOM 606 N N . ASP A 1 87 ? -9.564 8.056 17.957 1.00 73.44 87 ASP A N 1
ATOM 607 C CA . ASP A 1 87 ? -8.145 8.264 18.308 1.00 73.44 87 ASP A CA 1
ATOM 608 C C . ASP A 1 87 ? -7.451 9.401 17.532 1.00 73.44 87 ASP A C 1
ATOM 610 O O . ASP A 1 87 ? -6.243 9.626 17.665 1.00 73.44 87 ASP A O 1
ATOM 614 N N . GLY A 1 88 ? -8.206 10.146 16.717 1.00 86.94 88 GLY A N 1
ATOM 615 C CA . GLY A 1 88 ? -7.666 11.205 15.855 1.00 86.94 88 GLY A CA 1
ATOM 616 C C . GLY A 1 88 ? -6.857 10.675 14.664 1.00 86.94 88 GLY A C 1
ATOM 617 O O . GLY A 1 88 ? -6.149 11.446 14.017 1.00 86.94 88 GLY A O 1
ATOM 618 N N . ILE A 1 89 ? -6.956 9.373 14.385 1.00 95.81 89 ILE A N 1
ATOM 619 C CA . ILE A 1 89 ? -6.439 8.734 13.176 1.00 95.81 89 ILE A CA 1
ATOM 620 C C . ILE A 1 89 ? -7.594 8.648 12.181 1.00 95.81 89 ILE A C 1
ATOM 622 O O . ILE A 1 89 ? -8.653 8.122 12.496 1.00 95.81 89 ILE A O 1
ATOM 626 N N . VAL A 1 90 ? -7.388 9.166 10.977 1.00 96.19 90 VAL A N 1
ATOM 627 C CA . VAL A 1 90 ? -8.360 9.153 9.888 1.00 96.19 90 VAL A CA 1
ATOM 628 C C . VAL A 1 90 ? -8.047 7.974 8.966 1.00 96.19 90 VAL A C 1
ATOM 630 O O . VAL A 1 90 ? -7.034 8.016 8.255 1.00 96.19 90 VAL A O 1
ATOM 633 N N . PRO A 1 91 ? -8.883 6.921 8.961 1.00 96.94 91 PRO A N 1
ATOM 634 C CA . PRO A 1 91 ? -8.726 5.802 8.051 1.00 96.94 91 PRO A CA 1
ATOM 635 C C . PRO A 1 91 ? -9.331 6.112 6.677 1.00 96.94 91 PRO A C 1
ATOM 637 O O . PRO A 1 91 ? -10.390 6.727 6.553 1.00 96.94 91 PRO A O 1
ATOM 640 N N . ARG A 1 92 ? -8.675 5.640 5.616 1.00 97.12 92 ARG A N 1
ATOM 641 C CA . ARG A 1 92 ? -9.180 5.692 4.241 1.00 97.12 92 ARG A CA 1
ATOM 642 C C . ARG A 1 92 ? -8.850 4.403 3.508 1.00 97.12 92 ARG A C 1
ATOM 644 O O . ARG A 1 92 ? -7.683 4.117 3.234 1.00 97.12 92 ARG A O 1
ATOM 651 N N . GLN A 1 93 ? -9.889 3.663 3.134 1.00 97.12 93 GLN A N 1
ATOM 652 C CA . GLN A 1 93 ? -9.749 2.465 2.313 1.00 97.12 93 GLN A CA 1
ATOM 653 C C . GLN A 1 93 ? -9.139 2.826 0.953 1.00 97.12 93 GLN A C 1
ATOM 655 O O . GLN A 1 93 ? -9.566 3.790 0.307 1.00 97.12 93 GLN A O 1
ATOM 660 N N . LEU A 1 94 ? -8.137 2.066 0.512 1.00 97.38 94 LEU A N 1
ATOM 661 C CA . LEU A 1 94 ? -7.579 2.222 -0.828 1.00 97.38 94 LEU A CA 1
ATOM 662 C C . LEU A 1 94 ? -8.386 1.389 -1.839 1.00 97.38 94 LEU A C 1
ATOM 664 O O . LEU A 1 94 ? -8.760 0.260 -1.523 1.00 97.38 94 LEU A O 1
ATOM 668 N N . PRO A 1 95 ? -8.653 1.909 -3.055 1.00 94.94 95 PRO A N 1
ATOM 669 C CA . PRO A 1 95 ? -9.388 1.186 -4.094 1.00 94.94 95 PRO A CA 1
ATOM 670 C C . PRO A 1 95 ? -8.474 0.161 -4.785 1.00 94.94 95 PRO A C 1
ATOM 672 O O . PRO A 1 95 ? -8.082 0.328 -5.938 1.00 94.94 95 PRO A O 1
ATOM 675 N N . VAL A 1 96 ? -8.090 -0.878 -4.046 1.00 93.19 96 VAL A N 1
ATOM 676 C CA . VAL A 1 96 ? -7.218 -1.974 -4.486 1.00 93.19 96 VAL A CA 1
ATOM 677 C C . VAL A 1 96 ? -7.812 -3.314 -4.050 1.00 93.19 96 VAL A C 1
ATOM 679 O O . VAL A 1 96 ? -8.582 -3.369 -3.095 1.00 93.19 96 VAL A O 1
ATOM 682 N N . SER A 1 97 ? -7.465 -4.388 -4.756 1.00 87.19 97 SER A N 1
ATOM 683 C CA . SER A 1 97 ? -8.020 -5.737 -4.555 1.00 87.19 97 SER A CA 1
ATOM 684 C C . SER A 1 97 ? -7.134 -6.680 -3.733 1.00 87.19 97 SER A C 1
ATOM 686 O O . SER A 1 97 ? -7.504 -7.835 -3.526 1.00 87.19 97 SER A O 1
ATOM 688 N N . HIS A 1 98 ? -5.953 -6.213 -3.317 1.00 94.69 98 HIS A N 1
ATOM 689 C CA . HIS A 1 98 ? -4.904 -7.038 -2.718 1.00 94.69 98 HIS A CA 1
ATOM 690 C C . HIS A 1 98 ? -4.164 -6.291 -1.609 1.00 94.69 98 HIS A C 1
ATOM 692 O O . HIS A 1 98 ? -4.128 -5.059 -1.582 1.00 94.69 98 HIS A O 1
ATOM 698 N N . ALA A 1 99 ? -3.515 -7.054 -0.733 1.00 96.31 99 ALA A N 1
ATOM 699 C CA . ALA A 1 99 ? -2.688 -6.563 0.361 1.00 96.31 99 ALA A CA 1
ATOM 700 C C . ALA A 1 99 ? -1.219 -6.399 -0.079 1.00 96.31 99 ALA A C 1
ATOM 702 O O . ALA A 1 99 ? -0.332 -7.138 0.346 1.00 96.31 99 ALA A O 1
ATOM 703 N N . PHE A 1 100 ? -0.941 -5.445 -0.973 1.00 95.12 100 PHE A N 1
ATOM 704 C CA . PHE A 1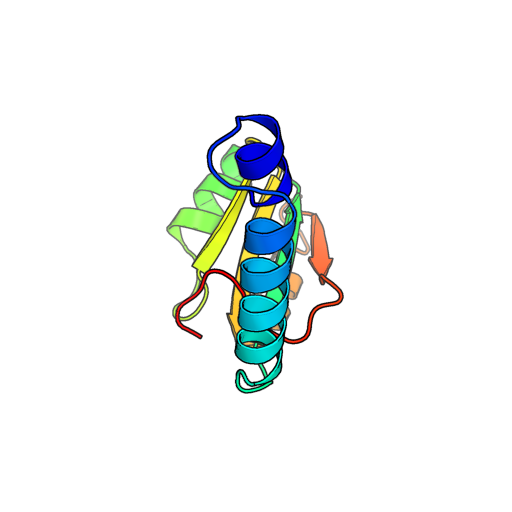 100 ? 0.428 -5.241 -1.463 1.00 95.12 100 PHE A CA 1
ATOM 705 C C . PHE A 1 100 ? 1.407 -4.893 -0.330 1.00 95.12 100 PHE A C 1
ATOM 707 O O . PHE A 1 100 ? 1.047 -4.181 0.604 1.00 95.12 100 PHE A O 1
ATOM 714 N N . HIS A 1 101 ? 2.662 -5.337 -0.470 1.00 96.06 101 HIS A N 1
ATOM 715 C CA . HIS A 1 101 ? 3.722 -5.171 0.537 1.00 96.06 101 HIS A CA 1
ATOM 716 C C . HIS A 1 101 ? 3.397 -5.837 1.887 1.00 96.06 101 HIS A C 1
ATOM 718 O O . HIS A 1 101 ? 3.712 -5.288 2.937 1.00 96.06 101 HIS A O 1
ATOM 724 N N . SER A 1 102 ? 2.772 -7.015 1.843 1.00 95.38 102 SER A N 1
ATOM 725 C CA . SER A 1 102 ? 2.549 -7.879 3.004 1.00 95.38 102 SER A CA 1
ATOM 726 C C . SER A 1 102 ? 2.735 -9.350 2.622 1.00 95.38 102 SER A C 1
ATOM 728 O O . SER A 1 102 ? 2.886 -9.665 1.437 1.00 95.38 102 SER A O 1
ATOM 730 N N . ALA A 1 103 ? 2.726 -10.243 3.611 1.00 92.12 103 ALA A N 1
ATOM 731 C CA . ALA A 1 103 ? 2.742 -11.690 3.403 1.00 92.12 103 ALA A CA 1
ATOM 732 C C . ALA A 1 103 ? 1.358 -12.307 3.098 1.00 92.12 103 ALA A C 1
ATOM 734 O O . ALA A 1 103 ? 1.285 -13.524 2.908 1.00 92.12 103 ALA A O 1
ATOM 735 N N . ALA A 1 104 ? 0.286 -11.505 3.104 1.00 85.38 104 ALA A N 1
ATOM 736 C CA . ALA A 1 104 ? -1.098 -11.951 2.916 1.00 85.38 104 ALA A CA 1
ATOM 737 C C . ALA A 1 104 ? -1.472 -12.210 1.447 1.00 85.38 104 ALA A C 1
ATOM 739 O O . ALA A 1 104 ? -0.965 -11.495 0.551 1.00 85.38 104 ALA A O 1
#

Sequence (104 aa):
EYVAAHVAGVFSLEDAFGLLLLRSELMGALPAGGAMLALQGPTPRLAALCGQLPAGLEVAAFNSPEALVVAGPQDAIEALARQCDGDGIVPRQLPVSHAFHSAA

InterPro domains:
  IPR001227 Acyl transferase domain superfamily [G3DSA:3.40.366.10] (1-104)
  IPR014043 Acyl transferase domain [PF00698] (1-103)
  IPR016035 Acyl transferase/acyl hydrolase/lysophospholipase [SSF52151] (1-103)
  IPR016036 Malonyl-CoA ACP transacylase, ACP-binding [SSF55048] (33-97)
  IPR050091 Polyketide and Nonribosomal Peptide Biosynthesis Enzymes [PTHR43775] (1-103)

Foldseek 3Di:
DLVV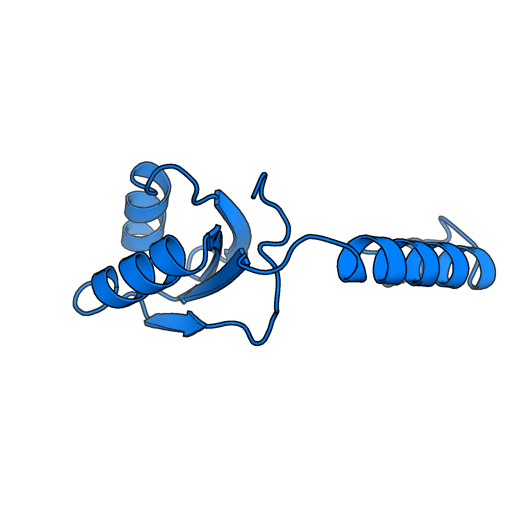CCVVVVDDPVVSVVVVVVVVVVQVPDDFQKWKKKKFFALVLVVVCQVVQDPQKDFQDDPDSGITMIMGGPVSLVVVCVVCVPSRIHIDTDPDGHRPNGPD

Radius of gyration: 16.08 Å; chains: 1; bounding box: 33×27×43 Å